Protein AF-A0AAV7MVK2-F1 (afdb_monomer_lite)

InterPro domains:
  IPR001564 Nucleoside diphosphate kinase [PR01243] (37-59)
  IPR001564 Nucleoside diphosphate kinase [PR01243] (81-95)
  IPR034907 Nucleoside diphosphate kinase-like domain [PF00334] (35-95)
  IPR034907 Nucleoside diphosphate kinase-like domain [SM00562] (34-95)
  IPR036850 Nucleoside diphosphate kinase-like domain superfamily [G3DSA:3.30.70.141] (31-95)
  IPR036850 Nucleoside diphosphate kinase-like domain superfamily [SSF54919] (34-95)

Sequence (95 aa):
MFWLDPALTRLCGYEVVVTVARCDCKNMSGNGIRERTFICIKPDAVQRGLVGEIIKRFEQKGYRMVAMKFMQASDELLKEHYIDLKDRPFYSSLV

Foldseek 3Di:
DPPDPLVVCPPFQKKKKWKWWQDPVVDPDDDDPGDIDIDIDDRVCVVVVCVVVVVVVCVVVPIHTDDIDIDRDDPVNQCVVCVVCVPPPCSVSRD

Structure (mmCIF, N/CA/C/O backbone):
data_AF-A0AAV7MVK2-F1
#
_entry.id   AF-A0AAV7MVK2-F1
#
loop_
_atom_site.group_PDB
_atom_site.id
_atom_site.type_symbol
_atom_site.label_atom_id
_atom_site.label_alt_id
_atom_site.label_comp_id
_atom_site.label_asym_id
_atom_site.label_entity_id
_atom_site.label_seq_id
_atom_site.pdbx_PDB_ins_code
_atom_site.Cartn_x
_atom_site.Cartn_y
_atom_site.Cartn_z
_atom_site.occupancy
_atom_site.B_iso_or_equiv
_atom_site.auth_seq_id
_atom_site.auth_comp_id
_atom_site.auth_asym_id
_atom_site.auth_atom_id
_atom_site.pdbx_PDB_model_num
ATOM 1 N N . MET A 1 1 ? -10.242 -6.812 -15.592 1.00 28.91 1 MET A N 1
ATOM 2 C CA . MET A 1 1 ? -9.564 -6.256 -16.781 1.00 28.91 1 MET A CA 1
ATOM 3 C C . MET A 1 1 ? -8.874 -4.935 -16.413 1.00 28.91 1 MET A C 1
ATOM 5 O O . MET A 1 1 ? -9.208 -3.906 -16.963 1.00 28.91 1 MET A O 1
ATOM 9 N N . PHE A 1 2 ? -7.972 -4.959 -15.422 1.00 27.20 2 PHE A N 1
ATOM 10 C CA . PHE A 1 2 ? -7.164 -3.803 -14.964 1.00 27.20 2 PHE A CA 1
ATOM 11 C C . PHE A 1 2 ? -5.785 -4.291 -14.485 1.00 27.20 2 PHE A C 1
ATOM 13 O O . PHE A 1 2 ? -5.231 -3.846 -13.489 1.00 27.20 2 PHE A O 1
ATOM 20 N N . TRP A 1 3 ? -5.272 -5.309 -15.165 1.00 35.56 3 TRP A N 1
ATOM 21 C CA . TRP A 1 3 ? -3.947 -5.856 -14.931 1.00 35.56 3 TRP A CA 1
ATOM 22 C C . TRP A 1 3 ? -3.314 -5.946 -16.314 1.00 35.56 3 TRP A C 1
ATOM 24 O O . TRP A 1 3 ? -3.881 -6.641 -17.152 1.00 35.56 3 TRP A O 1
ATOM 34 N N . LEU A 1 4 ? -2.202 -5.229 -16.524 1.00 37.00 4 LEU A N 1
ATOM 35 C CA . LEU A 1 4 ? -1.412 -5.095 -17.765 1.00 37.00 4 LEU A CA 1
ATOM 36 C C . LEU A 1 4 ? -1.759 -3.902 -18.676 1.00 37.00 4 LEU A C 1
ATOM 38 O O . LEU A 1 4 ? -2.000 -4.097 -19.863 1.00 37.00 4 LEU A O 1
ATOM 42 N N . ASP A 1 5 ? -1.692 -2.667 -18.166 1.00 38.97 5 ASP A N 1
ATOM 43 C CA . ASP A 1 5 ? -1.338 -1.539 -19.044 1.00 38.97 5 ASP A CA 1
ATOM 44 C C . ASP A 1 5 ? 0.140 -1.151 -18.816 1.00 38.97 5 ASP A C 1
ATOM 46 O O . ASP A 1 5 ? 0.454 -0.467 -17.838 1.00 38.97 5 ASP A O 1
ATOM 50 N N . PRO A 1 6 ? 1.074 -1.622 -19.666 1.00 46.91 6 PRO A N 1
ATOM 51 C CA . PRO A 1 6 ? 2.501 -1.319 -19.547 1.00 46.91 6 PRO A CA 1
ATOM 52 C C . PRO A 1 6 ? 2.853 0.159 -19.806 1.00 46.91 6 PRO A C 1
ATOM 54 O O . PRO A 1 6 ? 3.988 0.556 -19.540 1.00 46.91 6 PRO A O 1
ATOM 57 N N . ALA A 1 7 ? 1.921 0.995 -20.284 1.00 40.12 7 ALA A N 1
ATOM 58 C CA . ALA A 1 7 ? 2.150 2.434 -20.433 1.00 40.12 7 ALA A CA 1
ATOM 59 C C . ALA A 1 7 ? 1.967 3.205 -19.111 1.00 40.12 7 ALA A C 1
ATOM 61 O O . ALA A 1 7 ? 2.612 4.234 -18.901 1.00 40.12 7 ALA A O 1
ATOM 62 N N . LEU A 1 8 ? 1.137 2.699 -18.189 1.00 43.62 8 LEU A N 1
ATOM 63 C CA . LEU A 1 8 ? 0.827 3.380 -16.927 1.00 43.62 8 LEU A CA 1
ATOM 64 C C . LEU A 1 8 ? 1.936 3.226 -15.874 1.00 43.62 8 LEU A C 1
ATOM 66 O O . LEU A 1 8 ? 2.180 4.154 -15.100 1.00 43.62 8 LEU A O 1
ATOM 70 N N . THR A 1 9 ? 2.649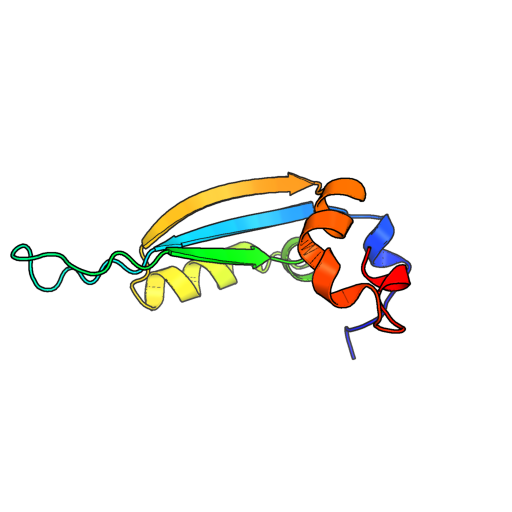 2.093 -15.875 1.00 45.66 9 THR A N 1
ATOM 71 C CA . THR A 1 9 ? 3.754 1.809 -14.939 1.00 45.66 9 THR A CA 1
ATOM 72 C C . THR A 1 9 ? 4.903 2.816 -15.072 1.00 45.66 9 THR A C 1
ATOM 74 O O . THR A 1 9 ? 5.592 3.098 -14.099 1.00 45.66 9 THR A O 1
ATOM 77 N N . ARG A 1 10 ? 5.077 3.421 -16.257 1.00 41.72 10 ARG A N 1
ATOM 78 C CA . ARG A 1 10 ? 6.135 4.408 -16.535 1.00 41.72 10 ARG A CA 1
ATOM 79 C C . ARG A 1 10 ? 5.778 5.859 -16.217 1.00 41.72 10 ARG A C 1
ATOM 81 O O . ARG A 1 10 ? 6.682 6.683 -16.147 1.00 41.72 10 ARG A O 1
ATOM 88 N N . LEU A 1 11 ? 4.499 6.198 -16.043 1.00 41.47 11 LEU A N 1
ATOM 89 C CA . LEU A 1 11 ? 4.071 7.603 -15.950 1.00 41.47 11 LEU A CA 1
ATOM 90 C C . LEU A 1 11 ? 3.728 8.073 -14.534 1.00 41.47 11 LEU A C 1
ATOM 92 O O . LEU A 1 11 ? 3.600 9.273 -14.312 1.00 41.47 11 LEU A O 1
ATOM 96 N N . CYS A 1 12 ? 3.615 7.173 -13.560 1.00 43.44 12 CYS A N 1
ATOM 97 C CA . CYS A 1 12 ? 3.240 7.524 -12.191 1.00 43.44 12 CYS A CA 1
ATOM 98 C C . CYS A 1 12 ? 3.843 6.520 -11.203 1.00 43.44 12 CYS A C 1
ATOM 100 O O . CYS A 1 12 ? 3.150 5.659 -10.675 1.00 43.44 12 CYS A O 1
ATOM 102 N N . GLY A 1 13 ? 5.150 6.613 -10.966 1.00 54.06 13 GLY A N 1
ATOM 103 C CA . GLY A 1 13 ? 5.889 5.708 -10.081 1.00 54.06 13 GLY A CA 1
ATOM 104 C C . GLY A 1 13 ? 5.655 5.931 -8.584 1.00 54.06 13 GLY A C 1
ATOM 105 O O . GLY A 1 13 ? 6.597 5.792 -7.821 1.00 54.06 13 GLY A O 1
ATOM 106 N N . TYR A 1 14 ? 4.466 6.324 -8.126 1.00 58.66 14 TYR A N 1
ATOM 107 C CA . TYR A 1 14 ? 4.225 6.479 -6.689 1.00 58.66 14 TYR A CA 1
ATOM 108 C C . TYR A 1 14 ? 3.758 5.173 -6.052 1.00 58.66 14 TYR A C 1
ATOM 110 O O . TYR A 1 14 ? 2.776 4.562 -6.468 1.00 58.66 14 TYR A O 1
ATOM 118 N N . GLU A 1 15 ? 4.424 4.790 -4.972 1.00 64.50 15 GLU A N 1
ATOM 119 C CA . GLU A 1 15 ? 3.983 3.722 -4.093 1.00 64.50 15 GLU A CA 1
ATOM 120 C C . GLU A 1 15 ? 3.769 4.307 -2.694 1.00 64.50 15 GLU A C 1
ATOM 122 O O . GLU A 1 15 ? 4.625 5.001 -2.133 1.00 64.50 15 GLU A O 1
ATOM 127 N N . VAL A 1 16 ? 2.591 4.054 -2.115 1.00 65.12 16 VAL A N 1
ATOM 128 C CA . VAL A 1 16 ? 2.391 4.333 -0.689 1.00 65.12 16 VAL A CA 1
ATOM 129 C C . VAL A 1 16 ? 2.769 3.070 0.055 1.00 65.12 16 VAL A C 1
ATOM 131 O O . VAL A 1 16 ? 2.077 2.054 -0.018 1.00 65.12 16 VAL A O 1
ATOM 134 N N . VAL A 1 17 ? 3.858 3.150 0.801 1.00 70.62 17 VAL A N 1
ATOM 135 C CA . VAL A 1 17 ? 4.273 2.102 1.717 1.00 70.62 17 VAL A CA 1
ATOM 136 C C . VAL A 1 17 ? 3.628 2.358 3.068 1.00 70.62 17 VAL A C 1
ATOM 138 O O . VAL A 1 17 ? 3.821 3.402 3.692 1.00 70.62 17 VAL A O 1
ATOM 141 N N . VAL A 1 18 ? 2.880 1.376 3.544 1.00 75.06 18 VAL A N 1
ATOM 142 C CA . VAL A 1 18 ? 2.218 1.387 4.838 1.00 75.06 18 VAL A CA 1
ATOM 143 C C . VAL A 1 18 ? 2.704 0.190 5.642 1.00 75.06 18 VAL A C 1
ATOM 145 O O . VAL A 1 18 ? 2.499 -0.958 5.261 1.00 75.06 18 VAL A O 1
ATOM 148 N N . THR A 1 19 ? 3.296 0.442 6.803 1.00 73.44 19 THR A N 1
ATOM 149 C CA . THR A 1 19 ? 3.608 -0.612 7.768 1.00 73.44 19 THR A CA 1
ATOM 150 C C . THR A 1 19 ? 2.531 -0.625 8.838 1.00 73.44 19 THR A C 1
ATOM 152 O O . THR A 1 19 ? 2.452 0.274 9.686 1.00 73.44 19 THR A O 1
ATOM 155 N N . VAL A 1 20 ? 1.717 -1.676 8.817 1.00 77.69 20 VAL A N 1
ATOM 156 C CA . VAL A 1 20 ? 0.726 -1.939 9.859 1.00 77.69 20 VAL A CA 1
ATOM 157 C C . VAL A 1 20 ? 1.316 -2.890 10.886 1.00 77.69 20 VAL A C 1
ATOM 159 O O . VAL A 1 20 ? 2.045 -3.823 10.553 1.00 77.69 20 VAL A O 1
ATOM 162 N N . ALA A 1 21 ? 1.000 -2.667 12.153 1.00 74.31 21 ALA A N 1
ATOM 163 C CA . ALA A 1 21 ? 1.226 -3.654 13.189 1.00 74.31 21 ALA A CA 1
ATOM 164 C C . ALA A 1 21 ? -0.106 -4.104 13.759 1.00 74.31 21 ALA A C 1
ATOM 166 O O . ALA A 1 21 ? -0.992 -3.296 14.059 1.00 74.31 21 ALA A O 1
ATOM 167 N N . ARG A 1 22 ? -0.222 -5.408 13.974 1.00 69.56 22 ARG A N 1
ATOM 168 C CA . ARG A 1 22 ? -1.278 -5.927 14.820 1.00 69.56 22 ARG A CA 1
ATOM 169 C C . ARG A 1 22 ? -0.873 -5.658 16.264 1.00 69.56 22 ARG A C 1
ATOM 171 O O . ARG A 1 22 ? 0.171 -6.105 16.732 1.00 69.56 22 ARG A O 1
ATOM 178 N N . CYS A 1 23 ? -1.668 -4.848 16.950 1.00 57.59 23 CYS A N 1
ATOM 179 C CA . CYS A 1 23 ? -1.527 -4.656 18.382 1.00 57.59 23 CYS A CA 1
ATOM 180 C C . CYS A 1 23 ? -2.718 -5.347 19.031 1.00 57.59 23 CYS A C 1
ATOM 182 O O . CYS A 1 23 ? -3.777 -4.742 19.159 1.00 57.59 23 CYS A O 1
ATOM 184 N N . ASP A 1 24 ? -2.565 -6.609 19.425 1.00 58.00 24 ASP A N 1
ATOM 185 C CA . ASP A 1 24 ? -3.576 -7.272 20.243 1.00 58.00 24 ASP A CA 1
ATOM 186 C C . ASP A 1 24 ? -3.555 -6.633 21.644 1.00 58.00 24 ASP A C 1
ATOM 188 O O . ASP A 1 24 ? -2.832 -7.046 22.545 1.00 58.00 24 ASP A O 1
ATOM 192 N N . CYS A 1 25 ? -4.315 -5.552 21.828 1.00 48.12 25 CYS A N 1
ATOM 193 C CA . CYS A 1 25 ? -4.370 -4.783 23.075 1.00 48.12 25 CYS A CA 1
ATOM 194 C C . CYS A 1 25 ? -5.185 -5.460 24.193 1.00 48.12 25 CYS A C 1
ATOM 196 O O . CYS A 1 25 ? -5.475 -4.822 25.201 1.00 48.12 25 CYS A O 1
ATOM 198 N N . LYS A 1 26 ? -5.550 -6.743 24.054 1.00 50.66 26 LYS A N 1
ATOM 199 C CA . LYS A 1 26 ? -6.408 -7.440 25.028 1.00 50.66 26 LYS A CA 1
ATOM 200 C C . LYS A 1 26 ? -5.693 -8.042 26.241 1.00 50.66 26 LYS A C 1
ATOM 202 O O . LYS A 1 26 ? -6.383 -8.573 27.098 1.00 50.66 26 LYS A O 1
ATOM 207 N N . ASN A 1 27 ? -4.371 -7.936 26.377 1.00 46.50 27 ASN A N 1
ATOM 208 C CA . ASN A 1 27 ? -3.705 -8.233 27.650 1.00 46.50 27 ASN A CA 1
ATOM 209 C C . ASN A 1 27 ? -2.339 -7.550 27.734 1.00 46.50 27 ASN A C 1
ATOM 211 O O . ASN A 1 27 ? -1.432 -7.837 26.959 1.00 46.50 27 ASN A O 1
ATOM 215 N N . MET A 1 28 ? -2.179 -6.651 28.703 1.00 51.06 28 MET A N 1
ATOM 216 C CA . MET A 1 28 ? -0.932 -5.927 28.965 1.00 51.06 28 MET A CA 1
ATOM 217 C C . MET A 1 28 ? -0.012 -6.708 29.925 1.00 51.06 28 MET A C 1
ATOM 219 O O . MET A 1 28 ? 0.669 -6.126 30.762 1.00 51.06 28 MET A O 1
ATOM 223 N N . SER A 1 29 ? 0.008 -8.039 29.809 1.00 52.94 29 SER A N 1
ATOM 224 C CA . SER A 1 29 ? 0.850 -8.931 30.609 1.00 52.94 29 SER A CA 1
ATOM 225 C C . SER A 1 29 ? 1.342 -10.097 29.747 1.00 52.94 29 SER A C 1
ATOM 227 O O . SER A 1 29 ? 0.581 -11.009 29.438 1.00 52.94 29 SER A O 1
ATOM 229 N N . GLY A 1 30 ? 2.620 -10.071 29.371 1.00 47.50 30 GLY A N 1
ATOM 230 C CA . GLY A 1 30 ? 3.295 -11.205 28.733 1.00 47.50 30 GLY A CA 1
ATOM 231 C C . GLY A 1 30 ? 3.363 -11.111 27.210 1.00 47.50 30 GLY A C 1
ATOM 232 O O . GLY A 1 30 ? 2.380 -11.335 26.520 1.00 47.50 30 GLY A O 1
ATOM 233 N N . ASN A 1 31 ? 4.553 -10.767 26.710 1.00 57.00 31 ASN A N 1
ATOM 234 C CA . ASN A 1 31 ? 5.076 -11.035 25.364 1.00 57.00 31 ASN A CA 1
ATOM 235 C C . ASN A 1 31 ? 4.039 -11.169 24.219 1.00 57.00 31 ASN A C 1
ATOM 237 O O . ASN A 1 31 ? 3.992 -12.185 23.530 1.00 57.00 31 ASN A O 1
ATOM 241 N N . GLY A 1 32 ? 3.192 -10.153 24.019 1.00 52.62 32 GLY A N 1
ATOM 242 C CA . GLY A 1 32 ? 2.246 -10.132 22.903 1.00 52.62 32 GLY A CA 1
ATOM 243 C C . GLY A 1 32 ? 3.015 -10.044 21.590 1.00 52.62 32 GLY A C 1
ATOM 244 O O . GLY A 1 32 ? 3.761 -9.082 21.387 1.00 52.62 32 GLY A O 1
ATOM 245 N N . ILE A 1 33 ? 2.866 -11.044 20.720 1.00 55.34 33 ILE A N 1
ATOM 246 C CA . ILE A 1 33 ? 3.534 -11.092 19.417 1.00 55.34 33 ILE A CA 1
ATOM 247 C C . ILE A 1 33 ? 3.110 -9.845 18.628 1.00 55.34 33 ILE A C 1
ATOM 249 O O . ILE A 1 33 ? 1.989 -9.734 18.142 1.00 55.34 33 ILE A O 1
ATOM 253 N N . ARG A 1 34 ? 4.005 -8.854 18.547 1.00 69.50 34 ARG A N 1
ATOM 254 C CA . ARG A 1 34 ? 3.796 -7.627 17.770 1.00 69.50 34 ARG A CA 1
ATOM 255 C C . ARG A 1 34 ? 4.108 -7.922 16.312 1.00 69.50 34 ARG A C 1
ATOM 257 O O . ARG A 1 34 ? 5.164 -7.530 15.814 1.00 69.50 34 ARG A O 1
ATOM 264 N N . GLU A 1 35 ? 3.200 -8.623 15.647 1.00 77.69 35 GLU A N 1
ATOM 265 C CA . GLU A 1 35 ? 3.311 -8.880 14.216 1.00 77.69 35 GLU A CA 1
ATOM 266 C C . GLU A 1 35 ? 3.252 -7.558 13.449 1.00 77.69 35 GLU A C 1
ATOM 268 O O . GLU A 1 35 ? 2.354 -6.729 13.643 1.00 77.69 35 GLU A O 1
ATOM 273 N N . ARG A 1 36 ? 4.251 -7.345 12.594 1.00 82.94 36 ARG A N 1
ATOM 274 C CA . ARG A 1 36 ? 4.330 -6.202 11.688 1.00 82.94 36 ARG A CA 1
ATOM 275 C C . ARG A 1 36 ? 4.266 -6.726 10.272 1.00 82.94 36 ARG A C 1
ATOM 277 O O . ARG A 1 36 ? 5.012 -7.634 9.917 1.00 82.94 36 ARG A O 1
ATOM 284 N N . THR A 1 37 ? 3.409 -6.121 9.471 1.00 84.06 37 THR A N 1
ATOM 285 C CA . THR A 1 37 ? 3.259 -6.469 8.067 1.00 84.06 37 THR A CA 1
ATOM 286 C C . THR A 1 37 ? 3.500 -5.229 7.230 1.00 84.06 37 THR A C 1
ATOM 288 O O . THR A 1 37 ? 2.999 -4.140 7.522 1.00 84.06 37 THR A O 1
ATOM 291 N N . PHE A 1 38 ? 4.295 -5.414 6.187 1.00 84.81 38 PHE A N 1
ATOM 292 C CA . PHE A 1 38 ? 4.518 -4.418 5.160 1.00 84.81 38 PHE A CA 1
ATOM 293 C C . PHE A 1 38 ? 3.395 -4.498 4.126 1.00 84.81 38 PHE A C 1
ATOM 295 O O . PHE A 1 38 ? 3.088 -5.578 3.622 1.00 84.81 38 PHE A O 1
ATOM 302 N N . ILE A 1 39 ? 2.779 -3.361 3.819 1.00 84.88 39 ILE A N 1
ATOM 303 C CA . ILE A 1 39 ? 1.709 -3.239 2.832 1.00 84.88 39 ILE A CA 1
ATOM 304 C C . ILE A 1 39 ? 2.113 -2.155 1.840 1.00 84.88 39 ILE A C 1
ATOM 306 O O . ILE A 1 39 ? 2.327 -1.008 2.221 1.00 84.88 39 ILE A O 1
ATOM 310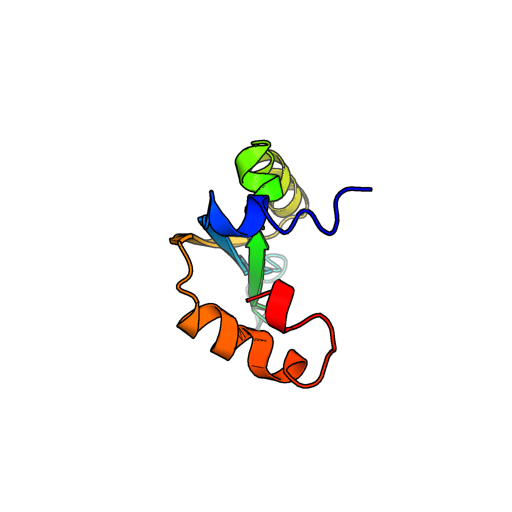 N N . CYS A 1 40 ? 2.189 -2.507 0.559 1.00 84.44 40 CYS A N 1
ATOM 311 C CA . CYS A 1 40 ? 2.392 -1.543 -0.516 1.00 84.44 40 CYS A CA 1
ATOM 312 C C . CYS A 1 40 ? 1.069 -1.291 -1.245 1.00 84.44 40 CYS A C 1
ATOM 314 O O . CYS A 1 40 ? 0.368 -2.229 -1.640 1.00 84.44 40 CYS A O 1
ATOM 316 N N . ILE A 1 41 ? 0.725 -0.018 -1.424 1.00 85.12 41 ILE A N 1
ATOM 317 C CA . ILE A 1 41 ? -0.382 0.414 -2.268 1.00 85.12 41 ILE A CA 1
ATOM 318 C C . ILE A 1 41 ? 0.198 0.786 -3.629 1.00 85.12 41 ILE A C 1
ATOM 320 O O . ILE A 1 41 ? 0.948 1.755 -3.754 1.00 85.12 41 ILE A O 1
ATOM 324 N N . LYS A 1 42 ? -0.197 0.010 -4.640 1.00 83.00 42 LYS A N 1
ATOM 325 C CA . LYS A 1 42 ? 0.204 0.205 -6.035 1.00 83.00 42 LYS A CA 1
ATOM 326 C C . LYS A 1 42 ? -0.212 1.579 -6.570 1.00 83.00 42 LYS A C 1
ATOM 328 O O . LYS A 1 42 ? -1.262 2.083 -6.152 1.00 83.00 42 LYS A O 1
ATOM 333 N N . PRO A 1 43 ? 0.503 2.111 -7.578 1.00 79.38 43 PRO A N 1
ATOM 334 C CA . PRO A 1 43 ? 0.169 3.394 -8.183 1.00 79.38 43 PRO A CA 1
ATOM 335 C C . PRO A 1 43 ? -1.273 3.455 -8.698 1.00 79.38 43 PRO A C 1
ATOM 337 O O . PRO A 1 43 ? -1.950 4.432 -8.426 1.00 79.38 43 PRO A O 1
ATOM 340 N N . ASP A 1 44 ? -1.827 2.400 -9.306 1.00 82.25 44 ASP A N 1
ATOM 341 C CA . ASP A 1 44 ? -3.234 2.398 -9.773 1.00 82.25 44 ASP A CA 1
ATOM 342 C C . ASP A 1 44 ? -4.234 2.827 -8.681 1.00 82.25 44 ASP A C 1
ATOM 344 O O . ASP A 1 44 ? -5.107 3.670 -8.892 1.00 82.25 44 ASP A O 1
ATOM 348 N N . ALA A 1 45 ? -4.067 2.305 -7.464 1.00 83.44 45 ALA A N 1
ATOM 349 C CA . ALA A 1 45 ? -4.957 2.611 -6.352 1.00 83.44 45 ALA A CA 1
ATOM 350 C C . ALA A 1 45 ? -4.761 4.039 -5.823 1.00 83.44 45 ALA A C 1
ATOM 352 O O . ALA A 1 45 ? -5.725 4.672 -5.389 1.00 83.44 45 ALA A O 1
ATOM 353 N N . VAL A 1 46 ? -3.537 4.563 -5.874 1.00 84.06 46 VAL A N 1
ATOM 354 C CA . VAL A 1 46 ? -3.240 5.945 -5.479 1.00 84.06 46 VAL A CA 1
ATOM 355 C C . VAL A 1 46 ? -3.795 6.934 -6.508 1.00 84.06 46 VAL A C 1
ATOM 357 O O . VAL A 1 46 ? -4.433 7.914 -6.133 1.00 84.06 46 VAL A O 1
ATOM 360 N N . GLN A 1 47 ? -3.651 6.619 -7.793 1.00 82.19 47 GLN A N 1
ATOM 361 C CA . GLN A 1 47 ? -4.153 7.378 -8.941 1.00 82.19 47 GLN A CA 1
ATOM 362 C C . GLN A 1 47 ? -5.679 7.507 -8.911 1.00 82.19 47 GLN A C 1
ATOM 364 O O . GLN A 1 47 ? -6.245 8.543 -9.249 1.00 82.19 47 GLN A O 1
ATOM 369 N N . ARG A 1 48 ? -6.341 6.456 -8.423 1.00 86.75 48 ARG A N 1
ATOM 370 C CA . ARG A 1 48 ? -7.792 6.389 -8.214 1.00 86.75 48 ARG A CA 1
ATOM 371 C C . ARG A 1 48 ? -8.254 6.953 -6.866 1.00 86.75 48 ARG A C 1
ATOM 373 O O . ARG A 1 48 ? -9.439 6.863 -6.558 1.00 86.75 48 ARG A O 1
ATOM 380 N N . GLY A 1 49 ? -7.351 7.488 -6.041 1.00 87.56 49 GLY A N 1
ATOM 381 C CA . GLY A 1 49 ? -7.689 8.065 -4.736 1.00 87.56 49 GLY A CA 1
ATOM 382 C C . GLY A 1 49 ? -8.156 7.049 -3.683 1.00 87.56 49 GLY A C 1
ATOM 383 O O . GLY A 1 49 ? -8.793 7.427 -2.703 1.00 87.56 49 GLY A O 1
ATOM 384 N N . LEU A 1 50 ? -7.845 5.758 -3.843 1.00 88.44 50 LEU A N 1
ATOM 385 C CA . LEU A 1 50 ? -8.312 4.680 -2.958 1.00 88.44 50 LEU A CA 1
ATOM 386 C C . LEU A 1 50 ? -7.482 4.527 -1.673 1.00 88.44 50 LEU A C 1
ATOM 388 O O . LEU A 1 50 ? -7.818 3.705 -0.824 1.00 88.44 50 LEU A O 1
ATOM 392 N N . VAL A 1 51 ? -6.415 5.313 -1.500 1.00 88.44 51 VAL A N 1
ATOM 393 C CA . VAL A 1 51 ? -5.507 5.231 -0.338 1.00 88.44 51 VAL A CA 1
ATOM 394 C C . VAL A 1 51 ? -6.262 5.374 0.981 1.00 88.44 51 VAL A C 1
ATOM 396 O O . VAL A 1 51 ? -6.094 4.549 1.876 1.00 88.44 51 VAL A O 1
ATOM 399 N N . GLY A 1 52 ? -7.132 6.383 1.090 1.00 89.12 52 GLY A N 1
ATOM 400 C CA . GLY A 1 52 ? -7.901 6.631 2.311 1.00 89.12 52 GLY A CA 1
ATOM 401 C C . GLY A 1 52 ? -8.860 5.489 2.648 1.00 89.12 52 GLY A C 1
ATOM 402 O O . GLY A 1 52 ? -8.949 5.075 3.799 1.00 89.12 52 GLY A O 1
ATOM 403 N N . GLU A 1 53 ? -9.519 4.922 1.637 1.00 91.69 53 GLU A N 1
ATOM 404 C CA . GLU A 1 53 ? -10.423 3.779 1.805 1.00 91.69 53 GLU A CA 1
ATOM 405 C C . GLU A 1 53 ? -9.664 2.520 2.253 1.00 91.69 53 GLU A C 1
ATOM 407 O O . GLU A 1 53 ? -10.130 1.782 3.121 1.00 91.69 53 GLU A O 1
ATOM 412 N N . ILE A 1 54 ? -8.463 2.290 1.714 1.00 89.75 54 ILE A N 1
ATOM 413 C CA . ILE A 1 54 ? -7.602 1.172 2.118 1.00 89.75 54 ILE A CA 1
ATOM 414 C C . ILE A 1 54 ? -7.175 1.330 3.581 1.00 89.75 54 ILE A C 1
ATOM 416 O O . ILE A 1 54 ? -7.350 0.396 4.364 1.00 89.75 54 ILE A O 1
ATOM 420 N N . ILE A 1 55 ? -6.669 2.505 3.970 1.00 89.50 55 ILE A N 1
ATOM 421 C CA . ILE A 1 55 ? -6.249 2.787 5.353 1.00 89.50 55 ILE A CA 1
ATOM 422 C C . ILE A 1 55 ? -7.424 2.603 6.314 1.00 89.50 55 ILE A C 1
ATOM 424 O O . ILE A 1 55 ? -7.310 1.866 7.294 1.00 89.50 55 ILE A O 1
ATOM 428 N N . LYS A 1 56 ? -8.584 3.178 5.980 1.00 91.38 56 LYS A N 1
ATOM 429 C CA . LYS A 1 56 ? -9.804 3.076 6.783 1.00 91.38 56 LYS A CA 1
ATOM 430 C C . LYS A 1 56 ? -10.192 1.624 7.055 1.00 91.38 56 LYS A C 1
ATOM 432 O O . LYS A 1 56 ? -10.569 1.294 8.175 1.00 91.38 56 LYS A O 1
ATOM 437 N N . ARG A 1 57 ? -10.059 0.725 6.075 1.00 91.38 57 ARG A N 1
ATOM 438 C CA . ARG A 1 57 ? -10.333 -0.711 6.267 1.00 91.38 57 ARG A CA 1
ATOM 439 C C . ARG A 1 57 ? -9.372 -1.375 7.251 1.00 91.38 57 ARG A C 1
ATOM 441 O O . ARG A 1 57 ? -9.791 -2.268 7.986 1.00 91.38 57 ARG A O 1
ATOM 448 N N . PHE A 1 58 ? -8.101 -0.977 7.269 1.00 88.88 58 PHE A N 1
ATOM 449 C CA . PHE A 1 58 ? -7.131 -1.502 8.234 1.00 88.88 58 PHE A CA 1
ATOM 450 C C . PHE A 1 58 ? -7.405 -0.987 9.648 1.00 88.88 58 PHE A C 1
ATOM 452 O O . PHE A 1 58 ? -7.394 -1.778 10.593 1.00 88.88 58 PHE A O 1
ATOM 459 N N . GLU A 1 59 ? -7.744 0.291 9.785 1.00 86.19 59 GLU A N 1
ATOM 460 C CA . GLU A 1 59 ? -8.115 0.882 11.073 1.00 86.19 59 GLU A CA 1
ATOM 461 C C . GLU A 1 59 ? -9.415 0.281 11.622 1.00 86.19 59 GLU A C 1
ATOM 463 O O . GLU A 1 59 ? -9.471 -0.110 12.786 1.00 86.19 59 GLU A O 1
ATOM 468 N N . GLN A 1 60 ? -10.438 0.100 10.779 1.00 90.06 60 GLN A N 1
ATOM 469 C CA . GLN A 1 60 ? -11.709 -0.529 11.165 1.00 90.06 60 GLN A CA 1
ATOM 470 C C . GLN A 1 60 ? -11.549 -1.984 11.621 1.00 90.06 60 GLN A C 1
ATOM 472 O O . GLN A 1 60 ? -12.302 -2.450 12.473 1.00 90.06 60 GLN A O 1
ATOM 477 N N . LYS A 1 61 ? -10.564 -2.708 11.078 1.00 87.44 61 LYS A N 1
ATOM 478 C CA . LYS A 1 61 ? -10.216 -4.061 11.539 1.00 87.44 61 LYS A CA 1
ATOM 479 C C . LYS A 1 61 ? -9.464 -4.072 12.876 1.00 87.44 61 LYS A C 1
ATOM 481 O O . LYS A 1 61 ? -9.289 -5.146 13.446 1.00 87.44 61 LYS A O 1
ATOM 486 N N . GLY A 1 62 ? -9.022 -2.915 13.373 1.00 84.19 62 GLY A N 1
ATOM 487 C CA . GLY A 1 62 ? -8.266 -2.788 14.619 1.00 84.19 62 GLY A CA 1
ATOM 488 C C . GLY A 1 62 ? -6.754 -2.950 14.457 1.00 84.19 62 GLY A C 1
ATOM 489 O O . GLY A 1 62 ? -6.058 -3.190 15.444 1.00 84.19 62 GLY A O 1
ATOM 490 N N . TYR A 1 63 ? -6.218 -2.834 13.238 1.00 86.81 63 TYR A N 1
ATOM 491 C CA . TYR A 1 63 ? -4.771 -2.744 13.056 1.00 86.81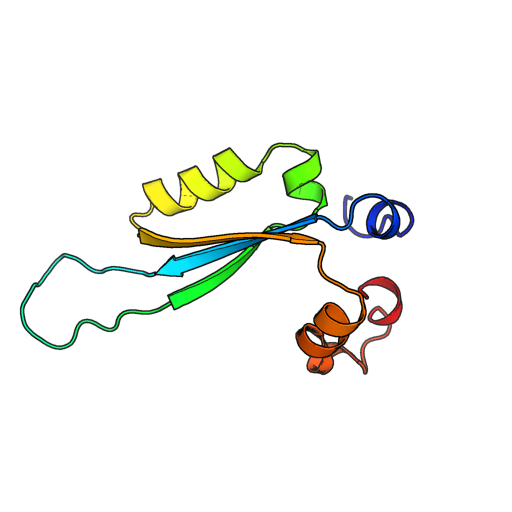 63 TYR A CA 1
ATOM 492 C C . TYR A 1 63 ? -4.279 -1.355 13.446 1.00 86.81 63 TYR A C 1
ATOM 494 O O . TYR A 1 63 ? -4.938 -0.347 13.194 1.00 86.81 63 TYR A O 1
ATOM 502 N N . ARG A 1 64 ? -3.084 -1.297 14.035 1.00 83.06 64 ARG A N 1
ATOM 503 C CA . ARG A 1 64 ? -2.435 -0.037 14.377 1.00 83.06 64 ARG A CA 1
ATOM 504 C C . ARG A 1 64 ? -1.399 0.302 13.321 1.00 83.06 64 ARG A C 1
ATOM 506 O O . ARG A 1 64 ? -0.453 -0.450 13.097 1.00 83.06 64 ARG A O 1
ATOM 513 N N . MET A 1 65 ? -1.541 1.468 12.717 1.00 84.44 65 MET A N 1
ATOM 514 C CA . MET A 1 65 ? -0.545 2.022 11.806 1.00 84.44 65 MET A CA 1
ATOM 515 C C . MET A 1 65 ? 0.726 2.355 12.598 1.00 84.44 65 MET A C 1
ATOM 517 O O . MET A 1 65 ? 0.650 3.005 13.640 1.00 84.44 65 MET A O 1
ATOM 521 N N . VAL A 1 66 ? 1.890 1.878 12.148 1.00 86.75 66 VAL A N 1
ATOM 522 C CA . VAL A 1 66 ? 3.178 2.131 12.829 1.00 86.75 66 VAL A CA 1
ATOM 523 C C . VAL A 1 66 ? 4.052 3.082 12.034 1.00 86.75 66 VAL A C 1
ATOM 525 O O . VAL A 1 66 ? 4.706 3.939 12.621 1.00 86.75 66 VAL A O 1
ATOM 528 N N . ALA A 1 67 ? 4.067 2.936 10.713 1.00 85.75 67 ALA A N 1
ATOM 529 C CA . ALA A 1 67 ? 4.783 3.831 9.823 1.00 85.75 67 ALA A CA 1
ATOM 530 C C . ALA A 1 67 ? 4.051 3.927 8.487 1.00 85.75 67 ALA A C 1
ATOM 532 O O . ALA A 1 67 ? 3.421 2.970 8.040 1.00 85.75 67 ALA A O 1
ATOM 533 N N . MET A 1 68 ? 4.164 5.080 7.843 1.00 86.56 68 MET A N 1
ATOM 534 C CA . MET A 1 68 ? 3.676 5.298 6.490 1.00 86.56 68 MET A CA 1
ATOM 535 C C . MET A 1 68 ? 4.678 6.180 5.758 1.00 86.56 68 MET A C 1
ATOM 537 O O . MET A 1 68 ? 5.186 7.147 6.326 1.00 86.56 68 MET A O 1
ATOM 541 N N . LYS A 1 69 ? 4.978 5.832 4.510 1.00 84.88 69 LYS A N 1
ATOM 542 C CA . LYS A 1 69 ? 5.897 6.568 3.652 1.00 84.88 69 LYS A CA 1
ATOM 543 C C . LYS A 1 69 ? 5.321 6.635 2.247 1.00 84.88 69 LYS A C 1
ATOM 545 O O . LYS A 1 69 ? 5.031 5.611 1.638 1.00 84.88 69 LYS A O 1
ATOM 550 N N . PHE A 1 70 ? 5.181 7.850 1.738 1.00 84.31 70 PHE A N 1
ATOM 551 C CA . PHE A 1 70 ? 4.904 8.085 0.330 1.00 84.31 70 PHE A CA 1
ATOM 552 C C . PHE A 1 70 ? 6.238 8.246 -0.386 1.00 84.31 70 PHE A C 1
ATOM 554 O O . PHE A 1 70 ? 7.012 9.140 -0.036 1.00 84.31 70 PHE A O 1
ATOM 561 N N . MET A 1 71 ? 6.548 7.363 -1.329 1.00 81.06 71 MET A N 1
ATOM 562 C CA . MET A 1 71 ? 7.783 7.475 -2.094 1.00 81.06 71 MET A CA 1
ATOM 563 C C . MET A 1 71 ? 7.616 6.953 -3.510 1.00 81.06 71 MET A C 1
ATOM 565 O O . MET A 1 71 ? 6.784 6.094 -3.785 1.00 81.06 71 MET A O 1
ATOM 569 N N . GLN A 1 72 ? 8.447 7.479 -4.400 1.00 78.69 72 GLN A N 1
ATOM 570 C CA . GLN A 1 72 ? 8.659 6.879 -5.701 1.00 78.69 72 GLN A CA 1
ATOM 571 C C . GLN A 1 72 ? 9.759 5.829 -5.574 1.00 78.69 72 GLN A C 1
ATOM 573 O O . GLN A 1 72 ? 10.873 6.154 -5.158 1.00 78.69 72 GLN A O 1
ATOM 578 N N . ALA A 1 73 ? 9.427 4.570 -5.855 1.00 74.31 73 ALA A N 1
ATOM 579 C CA . ALA A 1 73 ? 10.410 3.495 -5.871 1.00 74.31 73 ALA A CA 1
ATOM 580 C C . ALA A 1 73 ? 11.290 3.637 -7.120 1.00 74.31 73 ALA A C 1
ATOM 582 O O . ALA A 1 73 ? 10.787 3.909 -8.210 1.00 74.31 73 ALA A O 1
ATOM 583 N N . SER A 1 74 ? 12.604 3.493 -6.953 1.00 78.75 74 SER A N 1
ATOM 584 C CA . SER A 1 74 ? 13.529 3.390 -8.080 1.00 78.75 74 SER A CA 1
ATOM 585 C C . SER A 1 74 ? 13.495 1.976 -8.660 1.00 78.75 74 SER A C 1
ATOM 587 O O . SER A 1 74 ? 13.264 1.008 -7.932 1.00 78.75 74 SER A O 1
ATOM 589 N N . ASP A 1 75 ? 13.798 1.842 -9.951 1.00 75.38 75 ASP A N 1
ATOM 590 C CA . ASP A 1 75 ? 13.867 0.546 -10.639 1.00 75.38 75 ASP A CA 1
ATOM 591 C C . ASP A 1 75 ? 14.822 -0.434 -9.934 1.00 75.38 75 ASP A C 1
ATOM 593 O O . ASP A 1 75 ? 14.605 -1.642 -9.933 1.00 75.38 75 ASP A O 1
ATOM 597 N N . GLU A 1 76 ? 15.891 0.073 -9.315 1.00 78.19 76 GLU A N 1
ATOM 598 C CA . GLU A 1 76 ? 16.846 -0.722 -8.532 1.00 78.19 76 GLU A CA 1
ATOM 599 C C . GLU A 1 76 ? 16.194 -1.336 -7.287 1.00 78.19 76 GLU A C 1
ATOM 601 O O . GLU A 1 76 ? 16.322 -2.537 -7.055 1.00 78.19 76 GLU A O 1
ATOM 606 N N . LEU A 1 77 ? 15.417 -0.544 -6.541 1.00 77.19 77 LEU A N 1
ATOM 607 C CA . LEU A 1 77 ? 14.705 -1.008 -5.351 1.00 77.19 77 LEU A CA 1
ATOM 608 C C . LEU A 1 77 ? 13.627 -2.044 -5.709 1.00 77.19 77 LEU A C 1
ATOM 610 O O . LEU A 1 77 ? 13.435 -3.017 -4.981 1.00 77.19 77 LEU A O 1
ATOM 614 N N . LEU A 1 78 ? 12.944 -1.866 -6.845 1.00 74.56 78 LEU A N 1
ATOM 615 C CA . LEU A 1 78 ? 11.954 -2.824 -7.345 1.00 74.56 78 LEU A CA 1
ATOM 616 C C . LEU A 1 78 ? 12.601 -4.152 -7.764 1.00 74.56 78 LEU A C 1
ATOM 618 O O . LEU A 1 78 ? 12.047 -5.214 -7.478 1.00 74.56 78 LEU A O 1
ATOM 622 N N . LYS A 1 79 ? 13.791 -4.112 -8.381 1.00 76.44 79 LYS A N 1
ATOM 623 C CA . LYS A 1 79 ? 14.569 -5.318 -8.730 1.00 76.44 79 LYS A CA 1
ATOM 624 C C . LYS A 1 79 ? 14.980 -6.107 -7.500 1.00 76.44 79 LYS A C 1
ATOM 626 O O . LYS A 1 79 ? 14.884 -7.330 -7.510 1.00 76.44 79 LYS A O 1
ATOM 631 N N . GLU A 1 80 ? 15.432 -5.420 -6.456 1.00 80.69 80 GLU A N 1
ATOM 632 C CA . GLU A 1 80 ? 15.778 -6.062 -5.187 1.00 80.69 80 GLU A CA 1
ATOM 633 C C . GLU A 1 80 ? 14.540 -6.657 -4.508 1.00 80.69 80 GLU A C 1
ATOM 635 O O . GLU A 1 80 ? 14.581 -7.792 -4.041 1.00 80.69 80 GLU A O 1
ATOM 640 N N . HIS A 1 81 ? 13.416 -5.931 -4.504 1.00 77.19 81 HIS A N 1
ATOM 641 C CA . HIS A 1 81 ? 12.180 -6.390 -3.868 1.00 77.19 81 HIS A CA 1
ATOM 642 C C . HIS A 1 81 ? 11.542 -7.597 -4.576 1.00 77.19 81 HIS A C 1
ATOM 644 O O . HIS A 1 81 ? 10.964 -8.459 -3.916 1.00 77.19 81 HIS A O 1
ATOM 650 N N . TYR A 1 82 ? 11.654 -7.683 -5.905 1.00 77.44 82 TYR A N 1
ATOM 651 C CA . TYR A 1 82 ? 11.093 -8.769 -6.716 1.00 77.44 82 TYR A CA 1
ATOM 652 C C . TYR A 1 82 ? 12.141 -9.763 -7.225 1.00 77.44 82 TYR A C 1
ATOM 654 O O . TYR A 1 82 ? 11.871 -10.488 -8.184 1.00 77.44 82 TYR A O 1
ATOM 662 N N . ILE A 1 83 ? 13.316 -9.841 -6.595 1.00 80.38 83 ILE A N 1
ATOM 663 C CA . ILE A 1 83 ? 14.415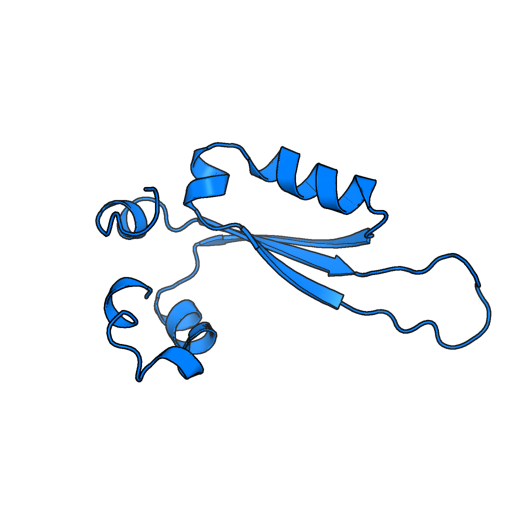 -10.701 -7.056 1.00 80.38 83 ILE A CA 1
ATOM 664 C C . ILE A 1 83 ? 13.995 -12.172 -7.213 1.00 80.38 83 ILE A C 1
ATOM 666 O O . ILE A 1 83 ? 14.388 -12.829 -8.177 1.00 80.38 83 ILE A O 1
ATOM 670 N N . ASP A 1 84 ? 13.100 -12.650 -6.347 1.00 79.56 84 ASP A N 1
ATOM 671 C CA . ASP A 1 84 ? 12.550 -14.012 -6.377 1.00 79.56 84 ASP A CA 1
ATOM 672 C C . ASP A 1 84 ? 11.657 -14.287 -7.603 1.00 79.56 84 ASP A C 1
ATOM 674 O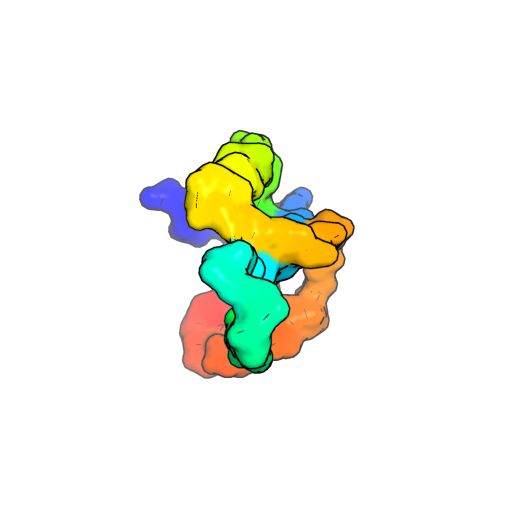 O . ASP A 1 84 ? 11.375 -15.436 -7.944 1.00 79.56 84 ASP A O 1
ATOM 678 N N . LEU A 1 85 ? 11.186 -13.237 -8.283 1.00 76.94 85 LEU A N 1
ATOM 679 C CA . LEU A 1 85 ? 10.354 -13.327 -9.484 1.00 76.94 85 LEU A CA 1
ATOM 680 C C . LEU A 1 85 ? 11.159 -13.182 -10.779 1.00 76.94 85 LEU A C 1
ATOM 682 O O . LEU A 1 85 ? 10.556 -13.208 -11.851 1.00 76.94 85 LEU A O 1
ATOM 686 N N . LYS A 1 86 ? 12.491 -13.067 -10.706 1.00 75.19 86 LYS A N 1
ATOM 687 C CA . LYS A 1 86 ? 13.371 -12.842 -11.864 1.00 75.19 86 LYS A CA 1
ATOM 688 C C . LYS A 1 86 ? 13.184 -13.866 -12.986 1.00 75.19 86 LYS A C 1
ATOM 690 O O . LYS A 1 86 ? 13.235 -13.502 -14.157 1.00 75.19 86 LYS A O 1
ATOM 695 N N . ASP A 1 87 ? 12.920 -15.121 -12.634 1.00 78.12 87 ASP A N 1
ATOM 696 C CA . ASP A 1 87 ? 12.767 -16.218 -13.599 1.00 78.12 87 ASP A CA 1
ATOM 697 C C . ASP A 1 87 ? 11.359 -16.295 -14.217 1.00 78.12 87 ASP A C 1
ATOM 699 O O . ASP A 1 87 ? 11.063 -17.178 -15.025 1.00 78.12 87 ASP A O 1
ATOM 703 N N . ARG A 1 88 ? 10.446 -15.392 -13.838 1.00 80.00 88 ARG A N 1
ATOM 704 C CA . ARG A 1 88 ? 9.085 -15.360 -14.378 1.00 80.00 88 ARG A CA 1
ATOM 705 C C . ARG A 1 88 ? 9.026 -14.530 -15.665 1.00 80.00 88 ARG A C 1
ATOM 707 O O . ARG A 1 88 ? 9.588 -13.439 -15.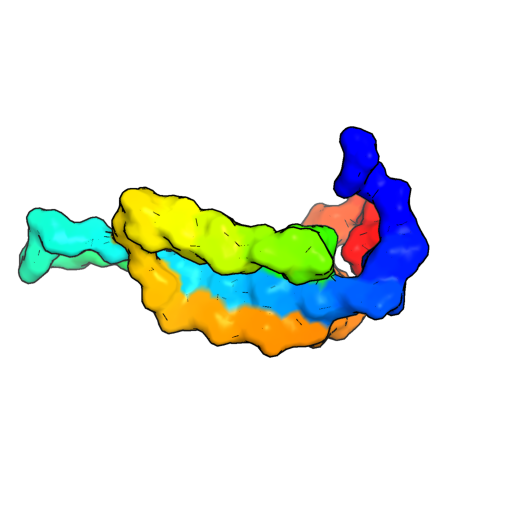723 1.00 80.00 88 ARG A O 1
ATOM 714 N N . PRO A 1 89 ? 8.245 -14.965 -16.673 1.00 74.50 89 PRO A N 1
ATOM 715 C CA . PRO A 1 89 ? 8.189 -14.308 -17.984 1.00 74.50 89 PRO A CA 1
ATOM 716 C C . PRO A 1 89 ? 7.615 -12.881 -17.954 1.00 74.50 89 PRO A C 1
ATOM 718 O O . PRO A 1 89 ? 7.740 -12.151 -18.928 1.00 74.50 89 PRO A O 1
ATOM 721 N N . PHE A 1 90 ? 6.982 -12.473 -16.851 1.00 76.12 90 PHE A N 1
ATOM 722 C CA . PHE A 1 90 ? 6.400 -11.140 -16.663 1.00 76.12 90 PHE A CA 1
ATOM 723 C C . PHE A 1 90 ? 7.294 -10.183 -15.854 1.00 76.12 90 PHE A C 1
ATOM 725 O O . PHE A 1 90 ? 6.896 -9.044 -15.617 1.00 76.12 90 PHE A O 1
ATOM 732 N N . TYR A 1 91 ? 8.488 -10.612 -15.427 1.00 73.12 91 TYR A N 1
ATOM 733 C CA . TYR A 1 91 ? 9.388 -9.811 -14.589 1.00 73.12 91 TYR A CA 1
ATOM 734 C C . TYR A 1 91 ? 9.818 -8.500 -15.261 1.00 73.12 91 TYR A C 1
ATOM 736 O O . TYR A 1 91 ? 9.761 -7.439 -14.649 1.00 73.12 91 TYR A O 1
ATOM 744 N N . SER A 1 92 ? 10.146 -8.550 -16.555 1.00 70.25 92 SER A N 1
ATOM 745 C CA . SER A 1 92 ? 10.562 -7.383 -17.348 1.00 70.25 92 SER A CA 1
ATOM 746 C C . SER A 1 92 ? 9.470 -6.331 -17.556 1.00 70.25 92 SER A C 1
ATOM 748 O O . SER A 1 92 ? 9.763 -5.244 -18.036 1.00 70.25 92 SER A O 1
ATOM 750 N N . SER A 1 93 ? 8.209 -6.667 -17.276 1.00 69.62 93 SER A N 1
ATOM 751 C CA . SER A 1 93 ? 7.076 -5.736 -17.351 1.00 69.62 93 SER A CA 1
ATOM 752 C C . SER A 1 93 ? 6.600 -5.272 -15.971 1.00 69.62 93 SER A C 1
ATOM 754 O O . SER A 1 93 ? 5.720 -4.416 -15.896 1.00 69.62 93 SER A O 1
ATOM 756 N N . LEU A 1 94 ? 7.131 -5.866 -14.896 1.00 67.88 94 LEU A N 1
ATOM 757 C CA . LEU A 1 94 ? 6.801 -5.556 -13.503 1.00 67.88 94 LEU A CA 1
ATOM 758 C C . LEU A 1 94 ? 7.768 -4.532 -12.888 1.00 67.88 94 LEU A C 1
ATOM 760 O O . LEU A 1 94 ? 7.369 -3.801 -11.984 1.00 67.88 94 LEU A O 1
ATOM 764 N N . VAL A 1 95 ? 9.011 -4.527 -13.371 1.00 64.81 95 VAL A N 1
ATOM 765 C CA . VAL A 1 95 ? 10.135 -3.695 -12.928 1.00 64.81 95 VAL A CA 1
ATOM 766 C C . VAL A 1 95 ? 10.395 -2.564 -13.910 1.00 64.81 95 VAL A C 1
ATOM 768 O O . VAL A 1 95 ? 10.351 -2.833 -15.132 1.00 64.81 95 VAL A O 1
#

pLDDT: mean 71.46, std 16.67, range [27.2, 91.69]

Radius of gyration: 16.36 Å; chains: 1; bounding box: 29×24×51 Å

Organism: Pleurodeles waltl (NCBI:txid8319)

Secondary structure (DSSP, 8-state):
--S--TTTTTT--EEEEEEEE---TT-SSS-----EEEEEE-HHHHHTT-HHHHHHHHHHTTPEEEEEEEEEPPHHHHHHHTGGGTTSTTHHHH-